Protein AF-A0A4Q2R658-F1 (afdb_monomer)

Structure (mmCIF, N/CA/C/O backbone):
data_AF-A0A4Q2R658-F1
#
_entry.id   AF-A0A4Q2R658-F1
#
loop_
_atom_site.group_PDB
_atom_site.id
_atom_site.type_symbol
_atom_site.label_atom_id
_atom_site.label_alt_id
_atom_site.label_comp_id
_atom_site.label_asym_id
_atom_site.label_entity_id
_atom_site.label_seq_id
_atom_site.pdbx_PDB_ins_code
_atom_site.Cartn_x
_atom_site.Cartn_y
_atom_site.Cartn_z
_atom_site.occupancy
_atom_site.B_iso_or_equiv
_atom_site.auth_seq_id
_atom_site.auth_comp_id
_atom_site.auth_asym_id
_atom_site.auth_atom_id
_atom_site.pdbx_PDB_model_num
ATOM 1 N N . MET A 1 1 ? 12.199 -53.103 -65.736 1.00 39.00 1 MET A N 1
ATOM 2 C CA . MET A 1 1 ? 12.398 -52.039 -64.732 1.00 39.00 1 MET A CA 1
ATOM 3 C C . MET A 1 1 ? 11.299 -51.026 -65.027 1.00 39.00 1 MET A C 1
ATOM 5 O O . MET A 1 1 ? 11.356 -50.426 -66.087 1.00 39.00 1 MET A O 1
ATOM 9 N N . ALA A 1 2 ? 10.108 -51.205 -64.440 1.00 40.19 2 ALA A N 1
ATOM 10 C CA . ALA A 1 2 ? 9.710 -50.619 -63.144 1.00 40.19 2 ALA A CA 1
ATOM 11 C C . ALA A 1 2 ? 9.782 -49.079 -63.246 1.00 40.19 2 ALA A C 1
ATOM 13 O O . ALA A 1 2 ? 10.847 -48.569 -63.565 1.00 40.19 2 ALA A O 1
ATOM 14 N N . ASP A 1 3 ? 8.717 -48.286 -63.146 1.00 34.22 3 ASP A N 1
ATOM 15 C CA . ASP A 1 3 ? 7.475 -48.382 -62.365 1.00 34.22 3 ASP A CA 1
ATOM 16 C C . ASP A 1 3 ? 6.325 -47.723 -63.153 1.00 34.22 3 ASP A C 1
ATOM 18 O O . ASP A 1 3 ? 6.551 -46.792 -63.918 1.00 34.22 3 ASP A O 1
ATOM 22 N N . GLY A 1 4 ? 5.091 -48.227 -63.153 1.00 33.59 4 GLY A N 1
ATOM 23 C CA . GLY A 1 4 ? 4.143 -48.171 -62.032 1.00 33.59 4 GLY A CA 1
ATOM 24 C C . GLY A 1 4 ? 2.982 -47.278 -62.501 1.00 33.59 4 GLY A C 1
ATOM 25 O O . GLY A 1 4 ? 3.160 -46.099 -62.753 1.00 33.59 4 GLY A O 1
ATOM 26 N N . GLY A 1 5 ? 1.811 -47.796 -62.855 1.00 33.59 5 GLY A N 1
ATOM 27 C CA . GLY A 1 5 ? 0.905 -48.451 -61.926 1.00 33.59 5 GLY A CA 1
ATOM 28 C C . GLY A 1 5 ? -0.184 -47.454 -61.523 1.00 33.59 5 GLY A C 1
ATOM 29 O O . GLY A 1 5 ? 0.041 -46.657 -60.631 1.00 33.59 5 GLY A O 1
ATOM 30 N N . ARG A 1 6 ? -1.326 -47.524 -62.229 1.00 39.38 6 ARG A N 1
ATOM 31 C CA . ARG A 1 6 ? -2.716 -47.252 -61.798 1.00 39.38 6 ARG A CA 1
ATOM 32 C C . ARG A 1 6 ? -2.933 -46.142 -60.756 1.00 39.38 6 ARG A C 1
ATOM 34 O O . ARG A 1 6 ? -2.516 -46.304 -59.624 1.00 39.38 6 ARG A O 1
ATOM 41 N N . VAL A 1 7 ? -3.773 -45.157 -61.073 1.00 42.41 7 VAL A N 1
ATOM 42 C CA . VAL A 1 7 ? -5.170 -45.050 -60.590 1.00 42.41 7 VAL A CA 1
ATOM 43 C C . VAL A 1 7 ? -5.743 -43.689 -60.989 1.00 42.41 7 VAL A C 1
ATOM 45 O O . VAL A 1 7 ? -5.100 -42.659 -60.805 1.00 42.41 7 VAL A O 1
ATOM 48 N N . GLU A 1 8 ? -6.969 -43.678 -61.515 1.00 47.56 8 GLU A N 1
ATOM 49 C CA . GLU A 1 8 ? -7.766 -42.456 -61.587 1.00 47.56 8 GLU A CA 1
ATOM 50 C C . GLU A 1 8 ? -8.000 -41.942 -60.165 1.00 47.56 8 GLU A C 1
ATOM 52 O O . GLU A 1 8 ? -8.769 -42.510 -59.389 1.00 47.56 8 GLU A O 1
ATOM 57 N N . ALA A 1 9 ? -7.290 -40.879 -59.796 1.00 35.88 9 ALA A N 1
ATOM 58 C CA . ALA A 1 9 ? -7.519 -40.196 -58.540 1.00 35.88 9 ALA A CA 1
ATOM 59 C C . ALA A 1 9 ? -8.681 -39.220 -58.734 1.00 35.88 9 ALA A C 1
ATOM 61 O O . ALA A 1 9 ? -8.498 -38.068 -59.126 1.00 35.88 9 ALA A O 1
ATOM 62 N N . PHE A 1 10 ? -9.882 -39.733 -58.462 1.00 30.02 10 PHE A N 1
ATOM 63 C CA . PHE A 1 10 ? -11.046 -38.995 -57.983 1.00 30.02 10 PHE A CA 1
ATOM 64 C C . PHE A 1 10 ? -10.571 -37.772 -57.187 1.00 30.02 10 PHE A C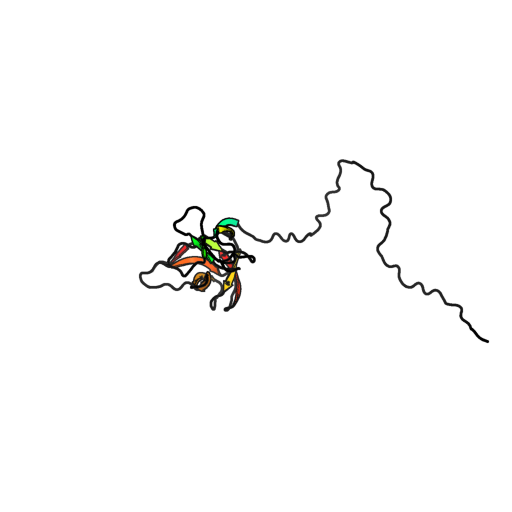 1
ATOM 66 O O . PHE A 1 10 ? -10.079 -37.904 -56.061 1.00 30.02 10 PHE A O 1
ATOM 73 N N . ARG A 1 11 ? -10.633 -36.578 -57.791 1.00 40.44 11 ARG A N 1
ATOM 74 C CA . ARG A 1 11 ? -10.299 -35.342 -57.085 1.00 40.44 11 ARG A CA 1
ATOM 75 C C . ARG A 1 11 ? -11.452 -35.079 -56.129 1.00 40.44 11 ARG A C 1
ATOM 77 O O . ARG A 1 11 ? -12.414 -34.408 -56.476 1.00 40.44 11 ARG A O 1
ATOM 84 N N . VAL A 1 12 ? -11.358 -35.687 -54.948 1.00 38.78 12 VAL A N 1
ATOM 85 C CA . VAL A 1 12 ? -12.174 -35.364 -53.783 1.00 38.78 12 VAL A CA 1
ATOM 86 C C . VAL A 1 12 ? -12.121 -33.846 -53.637 1.00 38.78 12 VAL A C 1
ATOM 88 O O . VAL A 1 12 ? -11.049 -33.288 -53.388 1.00 38.78 12 VAL A O 1
ATOM 91 N N . GLU A 1 13 ? -13.260 -33.180 -53.818 1.00 45.94 13 GLU A N 1
ATOM 92 C CA . GLU A 1 13 ? -13.482 -31.829 -53.317 1.00 45.94 13 GLU A CA 1
ATOM 93 C C . GLU A 1 13 ? -13.265 -31.868 -51.803 1.00 45.94 13 GLU A C 1
ATOM 95 O O . GLU A 1 13 ? -14.165 -32.167 -51.021 1.00 45.94 13 GLU A O 1
ATOM 100 N N . LYS A 1 14 ? -12.024 -31.637 -51.375 1.00 37.94 14 LYS A N 1
ATOM 101 C CA . LYS A 1 14 ? -11.694 -31.469 -49.969 1.00 37.94 14 LYS A CA 1
ATOM 102 C C . LYS A 1 14 ? -11.311 -30.018 -49.741 1.00 37.94 14 LYS A C 1
ATOM 104 O O . LYS A 1 14 ? -10.187 -29.605 -50.000 1.00 37.94 14 LYS A O 1
ATOM 109 N N . SER A 1 15 ? -12.309 -29.302 -49.231 1.00 37.50 15 SER A N 1
ATOM 110 C CA . SER A 1 15 ? -12.209 -28.138 -48.352 1.00 37.50 15 SER A CA 1
ATOM 111 C C . SER A 1 15 ? -11.412 -26.944 -48.877 1.00 37.50 15 SER A C 1
ATOM 113 O O . SER A 1 15 ? -10.189 -26.892 -48.781 1.00 37.50 15 SER A O 1
ATOM 115 N N . MET A 1 16 ? -12.151 -25.926 -49.313 1.00 35.44 16 MET A N 1
ATOM 116 C CA . MET A 1 16 ? -11.678 -24.546 -49.384 1.00 35.44 16 MET A CA 1
ATOM 117 C C . MET A 1 16 ? -11.138 -24.108 -48.007 1.00 35.44 16 MET A C 1
ATOM 119 O O . MET A 1 16 ? -11.896 -24.157 -47.035 1.00 35.44 16 MET A O 1
ATOM 123 N N . PRO A 1 17 ? -9.886 -23.637 -47.881 1.00 41.97 17 PRO A N 1
ATOM 124 C CA . PRO A 1 17 ? -9.500 -22.824 -46.741 1.00 41.97 17 PRO A CA 1
ATOM 125 C C . PRO A 1 17 ? -9.965 -21.384 -46.990 1.00 41.97 17 PRO A C 1
ATOM 127 O O . PRO A 1 17 ? -9.508 -20.704 -47.909 1.00 41.97 17 PRO A O 1
ATOM 130 N N . ALA A 1 18 ? -10.917 -20.929 -46.178 1.00 47.91 18 ALA A N 1
ATOM 131 C CA . ALA A 1 18 ? -11.334 -19.537 -46.144 1.00 47.91 18 ALA A CA 1
ATOM 132 C C . ALA A 1 18 ? -10.158 -18.657 -45.697 1.00 47.91 18 ALA A C 1
ATOM 134 O O . ALA A 1 18 ? -9.640 -18.825 -44.596 1.00 47.91 18 ALA A O 1
ATOM 135 N N . GLY A 1 19 ? -9.775 -17.700 -46.542 1.00 40.16 19 GLY A N 1
ATOM 136 C CA . GLY A 1 19 ? -8.890 -16.609 -46.142 1.00 40.16 19 GLY A CA 1
ATOM 137 C C . GLY A 1 19 ? -7.717 -16.362 -47.076 1.00 40.16 19 GLY A C 1
ATOM 138 O O . GLY A 1 19 ? -6.581 -16.482 -46.647 1.00 40.16 19 GLY A O 1
ATOM 139 N N . LEU A 1 20 ? -7.981 -15.967 -48.326 1.00 37.50 20 LEU A N 1
ATOM 140 C CA . LEU A 1 20 ? -7.083 -15.061 -49.054 1.00 37.50 20 LEU A CA 1
ATOM 141 C C . LEU A 1 20 ? -7.795 -14.441 -50.271 1.00 37.50 20 LEU A C 1
ATOM 143 O O . LEU A 1 20 ? -7.403 -14.630 -51.420 1.00 37.50 20 LEU A O 1
ATOM 147 N N . ALA A 1 21 ? -8.879 -13.698 -50.034 1.00 39.47 21 ALA A N 1
ATOM 148 C CA . ALA A 1 21 ? -9.385 -12.795 -51.063 1.00 39.47 21 ALA A CA 1
ATOM 149 C C . ALA A 1 21 ? -8.444 -11.582 -51.130 1.00 39.47 21 ALA A C 1
ATOM 151 O O . ALA A 1 21 ? -8.429 -10.734 -50.240 1.00 39.47 21 ALA A O 1
ATOM 152 N N . SER A 1 22 ? -7.612 -11.580 -52.170 1.00 40.38 22 SER A N 1
ATOM 153 C CA . SER A 1 22 ? -6.703 -10.511 -52.576 1.00 40.38 22 SER A CA 1
ATOM 154 C C . SER A 1 22 ? -7.360 -9.131 -52.465 1.00 40.38 22 SER A C 1
ATOM 156 O O . SER A 1 22 ? -8.390 -8.868 -53.088 1.00 40.38 22 SER A O 1
ATOM 158 N N . ALA A 1 23 ? -6.748 -8.248 -51.675 1.00 40.44 23 ALA A N 1
ATOM 159 C CA . ALA A 1 23 ? -7.120 -6.845 -51.548 1.00 40.44 23 ALA A CA 1
ATOM 160 C C . ALA A 1 23 ? -6.727 -6.069 -52.819 1.00 40.44 23 ALA A C 1
ATOM 162 O O . ALA A 1 23 ? -5.801 -5.260 -52.822 1.00 40.44 23 ALA A O 1
ATOM 163 N N . ALA A 1 24 ? -7.432 -6.326 -53.918 1.00 40.41 24 ALA A N 1
ATOM 164 C CA . ALA A 1 24 ? -7.399 -5.481 -55.098 1.00 40.41 24 ALA A CA 1
ATOM 165 C C . ALA A 1 24 ? -8.314 -4.268 -54.865 1.00 40.41 24 ALA A C 1
ATOM 167 O O . ALA A 1 24 ? -9.533 -4.399 -54.802 1.00 40.41 24 ALA A O 1
ATOM 168 N N . GLY A 1 25 ? -7.711 -3.083 -54.747 1.00 45.12 25 GLY A N 1
ATOM 169 C CA . GLY A 1 25 ? -8.405 -1.803 -54.888 1.00 45.12 25 GLY A CA 1
ATOM 170 C C . GLY A 1 25 ? -8.985 -1.222 -53.600 1.00 45.12 25 GLY A C 1
ATOM 171 O O . GLY A 1 25 ? -10.173 -1.350 -53.320 1.00 45.12 25 GLY A O 1
ATOM 172 N N . ARG A 1 26 ? -8.179 -0.458 -52.857 1.00 41.41 26 ARG A N 1
ATOM 173 C CA . ARG A 1 26 ? -8.719 0.612 -52.004 1.00 41.41 26 ARG A CA 1
ATOM 174 C C . ARG A 1 26 ? -8.044 1.922 -52.421 1.00 41.41 26 ARG A C 1
ATOM 176 O O . ARG A 1 26 ? -6.833 2.036 -52.238 1.00 41.41 26 ARG A O 1
ATOM 183 N N . PRO A 1 27 ? -8.771 2.856 -53.062 1.00 39.06 27 PRO A N 1
ATOM 184 C CA . PRO A 1 27 ? -8.186 4.086 -53.574 1.00 39.06 27 PRO A CA 1
ATOM 185 C C . PRO A 1 27 ? -7.667 4.976 -52.443 1.00 39.06 27 PRO A C 1
ATOM 187 O O . PRO A 1 27 ? -8.246 5.066 -51.359 1.00 39.06 27 PRO A O 1
ATOM 190 N N . SER A 1 28 ? -6.540 5.616 -52.735 1.00 55.44 28 SER A N 1
ATOM 191 C CA . SER A 1 28 ? -5.846 6.585 -51.900 1.00 55.44 28 SER A CA 1
ATOM 192 C C . SER A 1 28 ? -6.692 7.843 -51.694 1.00 55.44 28 SER A C 1
ATOM 194 O O . SER A 1 28 ? -7.133 8.446 -52.668 1.00 55.44 28 SER A O 1
ATOM 196 N N . TRP A 1 29 ? -6.827 8.256 -50.432 1.00 42.78 29 TRP A N 1
ATOM 197 C CA . TRP A 1 29 ? -7.416 9.521 -49.975 1.00 42.78 29 TRP A CA 1
ATOM 198 C C . TRP A 1 29 ? -8.919 9.717 -50.247 1.00 42.78 29 TRP A C 1
ATOM 200 O O . TRP A 1 29 ? -9.345 10.291 -51.243 1.00 42.78 29 TRP A O 1
ATOM 210 N N . GLY A 1 30 ? -9.725 9.314 -49.261 1.00 41.75 30 GLY A N 1
ATOM 211 C CA . GLY A 1 30 ? -11.133 9.675 -49.117 1.00 41.75 30 GLY A CA 1
ATOM 212 C C . GLY A 1 30 ? -11.474 9.805 -47.633 1.00 41.75 30 GLY A C 1
ATOM 213 O O . GLY A 1 30 ? -11.290 8.868 -46.862 1.00 41.75 30 GLY A O 1
ATOM 214 N N . TRP A 1 31 ? -11.949 10.983 -47.244 1.00 47.38 31 TRP A N 1
ATOM 215 C CA . TRP A 1 31 ? -12.335 11.479 -45.914 1.00 47.38 31 TRP A CA 1
ATOM 216 C C . TRP A 1 31 ? -13.563 10.778 -45.293 1.00 47.38 31 TRP A C 1
ATOM 218 O O . TRP A 1 31 ? -14.280 11.351 -44.481 1.00 47.38 31 TRP A O 1
ATOM 228 N N . ALA A 1 32 ? -13.787 9.512 -45.623 1.00 51.84 32 ALA A N 1
ATOM 229 C CA . ALA A 1 32 ? -14.766 8.658 -44.973 1.00 51.84 32 ALA A CA 1
ATOM 230 C C . ALA A 1 32 ? -14.063 7.360 -44.580 1.00 51.84 32 ALA A C 1
ATOM 232 O O . ALA A 1 32 ? -14.142 6.343 -45.270 1.00 51.84 32 ALA A O 1
ATOM 233 N N . ALA A 1 33 ? -13.344 7.402 -43.456 1.00 45.69 33 ALA A N 1
ATOM 234 C CA . ALA A 1 33 ? -13.081 6.169 -42.740 1.00 45.69 33 ALA A CA 1
ATOM 235 C C . ALA A 1 33 ? -14.457 5.606 -42.338 1.00 45.69 33 ALA A C 1
ATOM 237 O O . ALA A 1 33 ? -15.221 6.328 -41.689 1.00 45.69 33 ALA A O 1
ATOM 238 N N . PRO A 1 34 ? -14.819 4.368 -42.730 1.00 41.50 34 PRO A N 1
ATOM 239 C CA . PRO A 1 34 ? -15.967 3.721 -42.117 1.00 41.50 34 PRO A CA 1
ATOM 240 C C . PRO A 1 34 ? -15.701 3.746 -40.617 1.00 41.50 34 PRO A C 1
ATOM 242 O O . PRO A 1 34 ? -14.569 3.452 -40.219 1.00 41.50 34 PRO A O 1
ATOM 245 N N . LEU A 1 35 ? -16.703 4.146 -39.821 1.00 45.88 35 LEU A N 1
ATOM 246 C CA . LEU A 1 35 ? -16.710 3.929 -38.376 1.00 45.88 35 LEU A CA 1
ATOM 247 C C . LEU A 1 35 ? -16.157 2.530 -38.183 1.00 45.88 35 LEU A C 1
ATOM 249 O O . LEU A 1 35 ? -16.797 1.563 -38.604 1.00 45.88 35 LEU A O 1
ATOM 253 N N . GLN A 1 36 ? -14.910 2.443 -37.716 1.00 57.78 36 GLN A N 1
ATOM 254 C CA . GLN A 1 36 ? -14.288 1.149 -37.537 1.00 57.78 36 GLN A CA 1
ATOM 255 C C . GLN A 1 36 ? -15.274 0.413 -36.638 1.00 57.78 36 GLN A C 1
ATOM 257 O O . GLN A 1 36 ? -15.633 0.979 -35.600 1.00 57.78 36 GLN A O 1
ATOM 262 N N . PRO A 1 37 ? -15.808 -0.755 -37.051 1.00 51.84 37 PRO A N 1
ATOM 263 C CA . PRO A 1 37 ? -16.563 -1.578 -36.132 1.00 51.84 37 PRO A CA 1
ATOM 264 C C . PRO A 1 37 ? -15.571 -1.815 -35.018 1.00 51.84 37 PRO A C 1
ATOM 266 O O . PRO A 1 37 ? -14.564 -2.468 -35.267 1.00 51.84 37 PRO A O 1
ATOM 269 N N . GLN A 1 38 ? -15.782 -1.113 -33.904 1.00 53.94 38 GLN A N 1
ATOM 270 C CA . GLN A 1 38 ? -14.892 -1.009 -32.765 1.00 53.94 38 GLN A CA 1
ATOM 271 C C . GLN A 1 38 ? -14.329 -2.387 -32.503 1.00 53.94 38 GLN A C 1
ATOM 273 O O . GLN A 1 38 ? -14.998 -3.246 -31.930 1.00 53.94 38 GLN A O 1
ATOM 278 N N . SER A 1 39 ? -13.139 -2.631 -33.057 1.00 47.41 39 SER A N 1
ATOM 279 C CA . SER A 1 39 ? -12.477 -3.901 -32.887 1.00 47.41 39 SER A CA 1
ATOM 280 C C . SER A 1 39 ? -12.399 -4.018 -31.383 1.00 47.41 39 SER A C 1
ATOM 282 O O . SER A 1 39 ? -11.913 -3.065 -30.766 1.00 47.41 39 SER A O 1
ATOM 284 N N . PRO A 1 40 ? -12.860 -5.098 -30.750 1.00 51.28 40 PRO A N 1
ATOM 285 C CA . PRO A 1 40 ? -12.486 -5.343 -29.377 1.00 51.28 40 PRO A CA 1
ATOM 286 C C . PRO A 1 40 ? -10.999 -5.737 -29.395 1.00 51.28 40 PRO A C 1
ATOM 288 O O . PRO A 1 40 ? -10.616 -6.860 -29.091 1.00 51.28 40 PRO A O 1
ATOM 291 N N . HIS A 1 41 ? -10.128 -4.798 -29.794 1.00 47.56 41 HIS A N 1
ATOM 292 C CA . HIS A 1 41 ? -8.831 -4.638 -29.175 1.00 47.56 41 HIS A CA 1
ATOM 293 C C . HIS A 1 41 ? -9.125 -4.607 -27.685 1.00 47.56 41 HIS A C 1
ATOM 295 O O . HIS A 1 41 ? -10.117 -4.010 -27.281 1.00 47.56 41 HIS A O 1
ATOM 301 N N . ARG A 1 42 ? -8.350 -5.356 -26.912 1.00 45.94 42 ARG A N 1
ATOM 302 C CA . ARG A 1 42 ? -8.498 -5.591 -25.477 1.00 45.94 42 ARG A CA 1
ATOM 303 C C . ARG A 1 42 ? -8.556 -4.280 -24.678 1.00 45.94 42 ARG A C 1
ATOM 305 O O . ARG A 1 42 ? -7.614 -3.911 -23.999 1.00 45.94 42 ARG A O 1
ATOM 312 N N . THR A 1 43 ? -9.695 -3.625 -24.766 1.00 48.38 43 THR A N 1
ATOM 313 C CA . THR A 1 43 ? -10.136 -2.431 -24.061 1.00 48.38 43 THR A CA 1
ATOM 314 C C . THR A 1 43 ? -11.485 -2.817 -23.472 1.00 48.38 43 THR A C 1
ATOM 316 O O . THR A 1 43 ? -12.487 -2.122 -23.588 1.00 48.38 43 THR A O 1
ATOM 319 N N . SER A 1 44 ? -11.511 -3.985 -22.819 1.00 44.69 44 SER A N 1
ATOM 320 C CA . SER A 1 44 ? -12.116 -3.979 -21.498 1.00 44.69 44 SER A CA 1
ATOM 321 C C . SER A 1 44 ? -11.339 -2.908 -20.764 1.00 44.69 44 SER A C 1
ATOM 323 O O . SER A 1 44 ? -10.145 -3.078 -20.531 1.00 44.69 44 SER A O 1
ATOM 325 N N . ILE A 1 45 ? -11.985 -1.765 -20.583 1.00 49.84 45 ILE A N 1
ATOM 326 C CA . ILE A 1 45 ? -11.518 -0.645 -19.790 1.00 49.84 45 ILE A CA 1
ATOM 327 C C . ILE A 1 45 ? -11.056 -1.231 -18.455 1.00 49.84 45 ILE A C 1
ATOM 329 O O . ILE A 1 45 ? -11.848 -1.665 -17.626 1.00 49.84 45 ILE A O 1
ATOM 333 N N . MET A 1 46 ? -9.747 -1.443 -18.351 1.00 47.59 46 MET A N 1
ATOM 334 C CA . MET A 1 46 ? -9.093 -1.884 -17.132 1.00 47.59 46 MET A CA 1
ATOM 335 C C . MET A 1 46 ? -9.499 -0.808 -16.133 1.00 47.59 46 MET A C 1
ATOM 337 O O . MET A 1 46 ? -9.255 0.367 -16.408 1.00 47.59 46 MET A O 1
ATOM 341 N N . GLN A 1 47 ? -10.242 -1.175 -15.090 1.00 54.62 47 GLN A N 1
ATOM 342 C CA . GLN A 1 47 ? -10.793 -0.258 -14.089 1.00 54.62 47 GLN A CA 1
ATOM 343 C C . GLN A 1 47 ? -9.632 0.290 -13.244 1.00 54.62 47 GLN A C 1
ATOM 345 O O . GLN A 1 47 ? -9.495 -0.008 -12.065 1.00 54.62 47 GLN A O 1
ATOM 350 N N . SER A 1 48 ? -8.710 1.009 -13.879 1.00 58.69 48 SER A N 1
ATOM 351 C CA . SER A 1 48 ? -7.619 1.682 -13.214 1.00 58.69 48 SER A CA 1
ATOM 352 C C . SER A 1 48 ? -8.131 3.063 -12.847 1.00 58.69 48 SER A C 1
ATOM 354 O O . SER A 1 48 ? -8.324 3.908 -13.727 1.00 58.69 48 SER A O 1
ATOM 356 N N . GLY A 1 49 ? -8.371 3.279 -11.557 1.00 71.25 49 GLY A N 1
ATOM 357 C CA . GLY A 1 49 ? -8.673 4.604 -11.033 1.00 71.25 49 GLY A CA 1
ATOM 358 C C . GLY A 1 49 ? -7.548 5.614 -11.295 1.00 71.25 49 GLY A C 1
ATOM 359 O O . GLY A 1 49 ? -6.575 5.362 -12.000 1.00 71.25 49 GLY A O 1
ATOM 360 N N . PHE A 1 50 ? -7.658 6.800 -10.707 1.00 87.56 50 PHE A N 1
ATOM 361 C CA . PHE A 1 50 ? -6.643 7.850 -10.786 1.00 87.56 50 PHE A CA 1
ATOM 362 C C . PHE A 1 50 ? -5.251 7.344 -10.378 1.00 87.56 50 PHE A C 1
ATOM 364 O O . PHE A 1 50 ? -5.031 6.984 -9.218 1.00 87.56 50 PHE A O 1
ATOM 371 N N . ILE A 1 51 ? -4.318 7.369 -11.334 1.00 90.12 51 ILE A N 1
ATOM 372 C CA . ILE A 1 51 ? -2.909 7.016 -11.151 1.00 90.12 51 ILE A CA 1
ATOM 373 C C . ILE A 1 51 ? -2.057 8.285 -11.172 1.00 90.12 51 ILE A C 1
ATOM 375 O O . ILE A 1 51 ? -2.256 9.176 -12.003 1.00 90.12 51 ILE A O 1
ATOM 379 N N . LYS A 1 52 ? -1.080 8.372 -10.266 1.00 89.44 52 LYS A N 1
ATOM 380 C CA . LYS A 1 52 ? -0.107 9.466 -10.235 1.00 89.44 52 LYS A CA 1
ATOM 381 C C . LYS A 1 52 ? 1.301 8.948 -9.990 1.00 89.44 52 LYS A C 1
ATOM 383 O O . LYS A 1 52 ? 1.565 8.331 -8.961 1.00 89.44 52 LYS A O 1
ATOM 388 N N . SER A 1 53 ? 2.210 9.317 -10.884 1.00 90.56 53 SER A N 1
ATOM 389 C CA . SER A 1 53 ? 3.628 8.999 -10.754 1.00 90.56 53 SER A CA 1
ATOM 390 C C . SER A 1 53 ? 4.299 9.825 -9.648 1.00 90.56 53 SER A C 1
ATOM 392 O O . SER A 1 53 ? 4.037 11.029 -9.501 1.00 90.56 53 SER A O 1
ATOM 394 N N . ARG A 1 54 ? 5.174 9.190 -8.866 1.00 90.69 54 ARG A N 1
ATOM 395 C CA . ARG A 1 54 ? 5.972 9.783 -7.776 1.00 90.69 54 ARG A CA 1
ATOM 396 C C . ARG A 1 54 ? 7.398 9.236 -7.810 1.00 90.69 54 ARG A C 1
ATOM 398 O O . ARG A 1 54 ? 7.631 8.182 -8.384 1.00 90.69 54 ARG A O 1
ATOM 405 N N . VAL A 1 55 ? 8.346 9.937 -7.195 1.00 92.31 55 VAL A N 1
ATOM 406 C CA . VAL A 1 55 ? 9.730 9.455 -7.061 1.00 92.31 55 VAL A CA 1
ATOM 407 C C . VAL A 1 55 ? 9.781 8.385 -5.973 1.00 92.31 55 VAL A C 1
ATOM 409 O O . VAL A 1 55 ? 9.247 8.605 -4.887 1.00 92.31 55 VAL A O 1
ATOM 412 N N . ALA A 1 56 ? 10.408 7.244 -6.240 1.00 89.94 56 ALA A N 1
ATOM 413 C CA . ALA A 1 56 ? 10.633 6.225 -5.221 1.00 89.94 56 ALA A CA 1
ATOM 414 C C . ALA A 1 56 ? 11.925 6.494 -4.438 1.00 89.94 56 ALA A C 1
ATOM 416 O O . ALA A 1 56 ? 13.003 6.581 -5.025 1.00 89.94 56 ALA A O 1
ATOM 417 N N . ALA A 1 57 ? 11.811 6.549 -3.111 1.00 88.62 57 ALA A N 1
ATOM 418 C CA . ALA A 1 57 ? 12.926 6.701 -2.171 1.00 88.62 57 ALA A CA 1
ATOM 419 C C . ALA A 1 57 ? 13.880 5.489 -2.147 1.00 88.62 57 ALA A C 1
ATOM 421 O O . ALA A 1 57 ? 14.988 5.552 -1.621 1.00 88.62 57 ALA A O 1
ATOM 422 N N . GLY A 1 58 ? 13.417 4.346 -2.653 1.00 87.69 58 GLY A N 1
ATOM 423 C CA . GLY A 1 58 ? 14.122 3.073 -2.615 1.00 87.69 58 GLY A CA 1
ATOM 424 C C . GLY A 1 58 ? 13.331 1.987 -3.333 1.00 87.69 58 GLY A C 1
ATOM 425 O O . GLY A 1 58 ? 12.439 2.284 -4.128 1.00 87.69 58 GLY A O 1
ATOM 426 N N . ALA A 1 59 ? 13.650 0.727 -3.043 1.00 87.81 59 ALA A N 1
ATOM 427 C CA . ALA A 1 59 ? 12.917 -0.405 -3.596 1.00 87.81 59 ALA A CA 1
ATOM 428 C C . ALA A 1 59 ? 11.456 -0.396 -3.128 1.00 87.81 59 ALA A C 1
ATOM 430 O O . ALA A 1 59 ? 11.176 -0.163 -1.952 1.00 87.81 59 ALA A O 1
ATOM 431 N N . ILE A 1 60 ? 10.537 -0.680 -4.047 1.00 89.69 60 ILE A N 1
ATOM 432 C CA . ILE A 1 60 ? 9.118 -0.873 -3.759 1.00 89.69 60 ILE A CA 1
ATOM 433 C C . ILE A 1 60 ? 8.675 -2.137 -4.485 1.00 89.69 60 ILE A C 1
ATOM 435 O O . ILE A 1 60 ? 8.743 -2.222 -5.711 1.00 89.69 60 ILE A O 1
ATOM 439 N N . ALA A 1 61 ? 8.220 -3.131 -3.726 1.00 89.75 61 ALA A N 1
ATOM 440 C CA . ALA A 1 61 ? 7.766 -4.391 -4.296 1.00 89.75 61 ALA A CA 1
ATOM 441 C C . ALA A 1 61 ? 6.555 -4.189 -5.239 1.00 89.75 61 ALA A C 1
ATOM 443 O O . ALA A 1 61 ? 5.762 -3.256 -5.051 1.00 89.75 61 ALA A O 1
ATOM 444 N N . PRO A 1 62 ? 6.375 -5.058 -6.245 1.00 88.88 62 PRO A N 1
ATOM 445 C CA . PRO A 1 62 ? 5.158 -5.053 -7.051 1.00 88.88 62 PRO A CA 1
ATOM 446 C C . PRO A 1 62 ? 3.942 -5.396 -6.180 1.00 88.88 62 PRO A C 1
ATOM 448 O O . PRO A 1 62 ? 4.063 -6.190 -5.239 1.00 88.88 62 PRO A O 1
ATOM 451 N N . TRP A 1 63 ? 2.782 -4.816 -6.501 1.00 90.19 63 TRP A N 1
ATOM 452 C CA . TRP A 1 63 ? 1.528 -5.009 -5.755 1.00 90.19 63 TRP A CA 1
ATOM 453 C C . TRP A 1 63 ? 1.637 -4.692 -4.259 1.00 90.19 63 TRP A C 1
ATOM 455 O O . TRP A 1 63 ? 1.089 -5.413 -3.420 1.00 90.19 63 TRP A O 1
ATOM 465 N N . SER A 1 64 ? 2.384 -3.647 -3.905 1.00 92.31 64 SER A N 1
ATOM 466 C CA . SER A 1 64 ? 2.594 -3.247 -2.516 1.00 92.31 64 SER A CA 1
ATOM 467 C C . SER A 1 64 ? 2.047 -1.853 -2.239 1.00 92.31 64 SER A C 1
ATOM 469 O O . SER A 1 64 ? 1.812 -1.038 -3.131 1.00 92.31 64 SER A O 1
ATOM 471 N N . ILE A 1 65 ? 1.799 -1.589 -0.964 1.00 93.94 65 ILE A N 1
ATOM 472 C CA . ILE A 1 65 ? 1.326 -0.305 -0.478 1.00 93.94 65 ILE A CA 1
ATOM 473 C C . ILE A 1 65 ? 2.540 0.607 -0.292 1.00 93.94 65 ILE A C 1
ATOM 475 O O . ILE A 1 65 ? 3.518 0.247 0.369 1.00 93.94 65 ILE A O 1
ATOM 479 N N . ALA A 1 66 ? 2.458 1.812 -0.846 1.00 92.81 66 ALA A N 1
ATOM 480 C CA . ALA A 1 66 ? 3.441 2.866 -0.649 1.00 92.81 66 ALA A CA 1
ATOM 481 C C . ALA A 1 66 ? 2.950 3.882 0.392 1.00 92.81 66 ALA A C 1
ATOM 483 O O . ALA A 1 66 ? 1.755 4.169 0.494 1.00 92.81 66 ALA A O 1
ATOM 484 N N . ALA A 1 67 ? 3.881 4.465 1.141 1.00 93.12 67 ALA A N 1
ATOM 485 C CA . ALA A 1 67 ? 3.643 5.534 2.102 1.00 93.12 67 ALA A CA 1
ATOM 486 C C . ALA A 1 67 ? 4.308 6.838 1.649 1.00 93.12 67 ALA A C 1
ATOM 488 O O . ALA A 1 67 ? 5.312 6.839 0.928 1.00 93.12 67 ALA A O 1
ATOM 489 N N . PHE A 1 68 ? 3.745 7.964 2.087 1.00 91.00 68 PHE A N 1
ATOM 490 C CA . PHE A 1 68 ? 4.382 9.261 1.885 1.00 91.00 68 PHE A CA 1
ATOM 491 C C . PHE A 1 68 ? 5.654 9.368 2.726 1.00 91.00 68 PHE A C 1
ATOM 493 O O . PHE A 1 68 ? 5.677 8.968 3.891 1.00 91.00 68 PHE A O 1
ATOM 500 N N . THR A 1 69 ? 6.700 9.951 2.144 1.00 89.81 69 THR A N 1
ATOM 501 C CA . THR A 1 69 ? 7.888 10.367 2.896 1.00 89.81 69 THR A CA 1
ATOM 502 C C . THR A 1 69 ? 7.758 11.834 3.325 1.00 89.81 69 THR A C 1
ATOM 504 O O . THR A 1 69 ? 6.789 12.518 2.992 1.00 89.81 69 THR A O 1
ATOM 507 N N . GLY A 1 70 ? 8.738 12.344 4.078 1.00 86.94 70 GLY A N 1
ATOM 508 C CA . GLY A 1 70 ? 8.809 13.770 4.431 1.00 86.94 70 GLY A CA 1
ATOM 509 C C . GLY A 1 70 ? 9.211 14.690 3.269 1.00 86.94 70 GLY A C 1
ATOM 510 O O . GLY A 1 70 ? 9.174 15.911 3.414 1.00 86.94 70 GLY A O 1
ATOM 511 N N . ASN A 1 71 ? 9.594 14.121 2.122 1.00 88.31 71 ASN A N 1
ATOM 512 C CA . ASN A 1 71 ? 10.103 14.854 0.971 1.00 88.31 71 ASN A CA 1
ATOM 513 C C . ASN A 1 71 ? 9.006 15.139 -0.063 1.00 88.31 71 ASN A C 1
ATOM 515 O O . ASN A 1 71 ? 7.944 14.515 -0.119 1.00 88.31 71 ASN A O 1
ATOM 519 N N . ARG A 1 72 ? 9.259 16.118 -0.936 1.00 85.38 72 ARG A N 1
ATOM 520 C CA . ARG A 1 72 ? 8.289 16.528 -1.953 1.00 85.38 72 ARG A CA 1
ATOM 521 C C . ARG A 1 72 ? 8.234 15.519 -3.099 1.00 85.38 72 ARG A C 1
ATOM 523 O O . ARG A 1 72 ? 9.221 15.322 -3.793 1.00 85.38 72 ARG A O 1
ATOM 530 N N . ASN A 1 73 ? 7.025 15.038 -3.396 1.00 86.31 73 ASN A N 1
ATOM 531 C CA . ASN A 1 73 ? 6.739 14.113 -4.503 1.00 86.31 73 ASN A CA 1
ATOM 532 C C . ASN A 1 73 ? 7.461 12.763 -4.404 1.00 86.31 73 ASN A C 1
ATOM 534 O O . ASN A 1 73 ? 7.643 12.110 -5.430 1.00 86.31 73 ASN A O 1
ATOM 538 N N . GLU A 1 74 ? 7.813 12.346 -3.195 1.00 90.62 74 GLU A N 1
ATOM 539 C CA . GLU A 1 74 ? 8.543 11.113 -2.946 1.00 90.62 74 GLU A CA 1
ATOM 540 C C . GLU A 1 74 ? 7.700 10.139 -2.115 1.00 90.62 74 GLU A C 1
ATOM 542 O O . GLU A 1 74 ? 6.893 10.541 -1.270 1.00 90.62 74 GLU A O 1
ATOM 547 N N . VAL A 1 75 ? 7.858 8.853 -2.409 1.00 92.06 75 VAL A N 1
ATOM 548 C CA . VAL A 1 75 ? 7.154 7.745 -1.767 1.00 92.06 75 VAL A CA 1
ATOM 549 C C . VAL A 1 75 ? 8.134 6.620 -1.461 1.00 92.06 75 VAL A C 1
ATOM 551 O O . VAL A 1 75 ? 9.101 6.402 -2.189 1.00 92.06 75 VAL A O 1
ATOM 554 N N . ALA A 1 76 ? 7.879 5.904 -0.376 1.00 92.38 76 ALA A N 1
ATOM 555 C CA . ALA A 1 76 ? 8.637 4.726 0.020 1.00 92.38 76 ALA A CA 1
ATOM 556 C C . ALA A 1 76 ? 7.681 3.551 0.219 1.00 92.38 76 ALA A C 1
ATOM 558 O O . ALA A 1 76 ? 6.473 3.743 0.372 1.00 92.38 76 ALA A O 1
ATOM 559 N N . GLN A 1 77 ? 8.212 2.333 0.239 1.00 92.38 77 GLN A N 1
ATOM 560 C CA . GLN A 1 77 ? 7.428 1.167 0.628 1.00 92.38 77 GLN A CA 1
ATOM 561 C C . GLN A 1 77 ? 6.892 1.360 2.052 1.00 92.38 77 GLN A C 1
ATOM 563 O O . GLN A 1 77 ? 7.627 1.786 2.947 1.00 92.38 77 GLN A O 1
ATOM 568 N N . ALA A 1 78 ? 5.601 1.094 2.252 1.00 91.75 78 ALA A N 1
ATOM 569 C CA . ALA A 1 78 ? 4.993 1.228 3.564 1.00 91.75 78 ALA A CA 1
ATOM 570 C C . ALA A 1 78 ? 5.510 0.126 4.504 1.00 91.75 78 ALA A C 1
ATOM 572 O O . ALA A 1 78 ? 5.662 -1.028 4.105 1.00 91.75 78 ALA A O 1
ATOM 573 N N . THR A 1 79 ? 5.806 0.502 5.746 1.00 90.38 79 THR A N 1
ATOM 574 C CA . THR A 1 79 ? 6.377 -0.377 6.778 1.00 90.38 79 THR A CA 1
ATOM 575 C C . THR A 1 79 ? 5.488 -0.390 8.019 1.00 90.38 79 THR A C 1
ATOM 577 O O . THR A 1 79 ? 5.930 -0.140 9.141 1.00 90.38 79 THR A O 1
ATOM 580 N N . GLY A 1 80 ? 4.196 -0.648 7.818 1.00 86.44 80 GLY A N 1
ATOM 581 C CA . GLY A 1 80 ? 3.200 -0.700 8.884 1.00 86.44 80 GLY A CA 1
ATOM 582 C C . GLY A 1 80 ? 2.099 0.352 8.758 1.00 86.44 80 GLY A C 1
ATOM 583 O O . GLY A 1 80 ? 1.835 0.912 7.694 1.00 86.44 80 GLY A O 1
ATOM 584 N N . SER A 1 81 ? 1.431 0.610 9.879 1.00 83.31 81 SER A N 1
ATOM 585 C CA . SER A 1 81 ? 0.188 1.385 9.928 1.00 83.31 81 SER A CA 1
ATOM 586 C C . SER A 1 81 ? 0.311 2.752 10.605 1.00 83.31 81 SER A C 1
ATOM 588 O O . SER A 1 81 ? -0.710 3.350 10.940 1.00 83.31 81 SER A O 1
ATOM 590 N N . THR A 1 82 ? 1.532 3.219 10.880 1.00 84.12 82 THR A N 1
ATOM 591 C CA . THR A 1 82 ? 1.803 4.452 11.646 1.00 84.12 82 THR A CA 1
ATOM 592 C C . THR A 1 82 ? 1.981 5.692 10.772 1.00 84.12 82 THR A C 1
ATOM 594 O O . THR A 1 82 ? 1.966 6.807 11.289 1.00 84.12 82 THR A O 1
ATOM 597 N N . THR A 1 83 ? 2.154 5.522 9.461 1.00 83.81 83 THR A N 1
ATOM 598 C CA . THR A 1 83 ? 2.387 6.609 8.504 1.00 83.81 83 THR A CA 1
ATOM 599 C C . THR A 1 83 ? 1.234 6.737 7.512 1.00 83.81 83 THR A C 1
ATOM 601 O O . THR A 1 83 ? 0.496 5.787 7.248 1.00 83.81 83 THR A O 1
ATOM 604 N N . GLY A 1 84 ? 1.075 7.935 6.943 1.00 84.44 84 GLY A N 1
ATOM 605 C CA . GLY A 1 84 ? 0.080 8.184 5.905 1.00 84.44 84 GLY A CA 1
ATOM 606 C C . GLY A 1 84 ? 0.377 7.378 4.639 1.00 84.44 84 GLY A C 1
ATOM 607 O O . GLY A 1 84 ? 1.405 7.583 3.987 1.00 84.44 84 GLY A O 1
ATOM 608 N N . LEU A 1 85 ? -0.542 6.481 4.282 1.00 90.81 85 LEU A N 1
ATOM 609 C CA . LEU A 1 85 ? -0.451 5.647 3.084 1.00 90.81 85 LEU A CA 1
ATOM 610 C C . LEU A 1 85 ? -0.785 6.483 1.837 1.00 90.81 85 LEU A C 1
ATOM 612 O O . LEU A 1 85 ? -1.734 7.268 1.841 1.00 90.81 85 LEU A O 1
ATOM 616 N N . ALA A 1 86 ? 0.015 6.340 0.780 1.00 89.88 86 ALA A N 1
ATOM 617 C CA . ALA A 1 86 ? -0.056 7.166 -0.425 1.00 89.88 86 ALA A CA 1
ATOM 618 C C . ALA A 1 86 ? -0.879 6.535 -1.554 1.00 89.88 86 ALA A C 1
ATOM 620 O O . ALA A 1 86 ? -1.562 7.250 -2.288 1.00 89.88 86 ALA A O 1
ATOM 621 N N . GLY A 1 87 ? -0.783 5.216 -1.713 1.00 91.06 87 GLY A N 1
ATOM 622 C CA . GLY A 1 87 ? -1.397 4.475 -2.812 1.00 91.06 87 GLY A CA 1
ATOM 623 C C . GLY A 1 87 ? -0.817 3.070 -2.936 1.00 91.06 87 GLY A C 1
ATOM 624 O O . GLY A 1 87 ? 0.004 2.655 -2.116 1.00 91.06 87 GLY A O 1
ATOM 625 N N . ILE A 1 88 ? -1.245 2.353 -3.970 1.00 91.50 88 ILE A N 1
ATOM 626 C CA . ILE A 1 88 ? -0.801 0.985 -4.271 1.00 91.50 88 ILE A CA 1
ATOM 627 C C . ILE A 1 88 ? -0.004 0.989 -5.579 1.00 91.50 88 ILE A C 1
ATOM 629 O O . ILE A 1 88 ? -0.357 1.721 -6.507 1.00 91.50 88 ILE A O 1
ATOM 633 N N . THR A 1 89 ? 1.081 0.216 -5.634 1.00 91.25 89 THR A N 1
ATOM 634 C CA . THR A 1 89 ? 1.882 0.019 -6.848 1.00 91.25 89 THR A CA 1
ATOM 635 C C . THR A 1 89 ? 1.282 -1.030 -7.770 1.00 91.25 89 THR A C 1
ATOM 637 O O . THR A 1 89 ? 0.609 -1.963 -7.337 1.00 91.25 89 THR A O 1
ATOM 640 N N . ASP A 1 90 ? 1.571 -0.888 -9.059 1.00 84.00 90 ASP A N 1
ATOM 641 C CA . ASP A 1 90 ? 1.188 -1.852 -10.080 1.00 84.00 90 ASP A CA 1
ATOM 642 C C . ASP A 1 90 ? 2.117 -3.087 -10.108 1.00 84.00 90 ASP A C 1
ATOM 644 O O . ASP A 1 90 ? 2.965 -3.312 -9.235 1.00 84.00 90 ASP A O 1
ATOM 648 N N . TYR A 1 91 ? 1.951 -3.906 -11.148 1.00 80.12 91 TYR A N 1
ATOM 649 C CA . TYR A 1 91 ? 2.733 -5.120 -11.378 1.00 80.12 91 TYR A CA 1
ATOM 650 C C . TYR A 1 91 ? 4.246 -4.878 -11.515 1.00 80.12 91 TYR A C 1
ATOM 652 O O . TYR A 1 91 ? 5.024 -5.807 -11.294 1.00 80.12 91 TYR A O 1
ATOM 660 N N . LEU A 1 92 ? 4.688 -3.682 -11.926 1.00 79.69 92 LEU A N 1
ATOM 661 C CA . LEU A 1 92 ? 6.093 -3.450 -12.264 1.00 79.69 92 LEU A CA 1
ATOM 662 C C . LEU A 1 92 ? 6.949 -3.230 -11.011 1.00 79.69 92 LEU A C 1
ATOM 664 O O . LEU A 1 92 ? 8.074 -3.728 -10.948 1.00 79.69 92 LEU A O 1
ATOM 668 N N . GLY A 1 93 ? 6.410 -2.518 -10.016 1.00 78.38 93 GLY A N 1
ATOM 669 C CA . GLY A 1 93 ? 7.175 -2.084 -8.846 1.00 78.38 93 GLY A CA 1
ATOM 670 C C . GLY A 1 93 ? 8.433 -1.280 -9.219 1.00 78.38 93 GLY A C 1
ATOM 671 O O . GLY A 1 93 ? 8.611 -0.836 -10.355 1.00 78.38 93 GLY A O 1
ATOM 672 N N . ILE A 1 94 ? 9.330 -1.087 -8.250 1.00 80.94 94 ILE A N 1
ATOM 673 C CA . ILE A 1 94 ? 10.668 -0.521 -8.458 1.00 80.94 94 ILE A CA 1
ATOM 674 C C . ILE A 1 94 ? 11.699 -1.371 -7.725 1.00 80.94 94 ILE A C 1
ATOM 676 O O . ILE A 1 94 ? 11.620 -1.578 -6.515 1.00 80.94 94 ILE A O 1
ATOM 680 N N . ASP A 1 95 ? 12.704 -1.829 -8.463 1.00 76.44 95 ASP A N 1
ATOM 681 C CA . ASP A 1 95 ? 13.860 -2.502 -7.879 1.00 76.44 95 ASP A CA 1
ATOM 682 C C . ASP A 1 95 ? 14.801 -1.498 -7.187 1.00 76.44 95 ASP A C 1
ATOM 684 O O . ASP A 1 95 ? 14.888 -0.332 -7.579 1.00 76.44 95 ASP A O 1
ATOM 688 N N . ALA A 1 96 ? 15.561 -1.963 -6.194 1.00 68.50 96 ALA A N 1
ATOM 689 C CA . ALA A 1 96 ? 16.537 -1.176 -5.438 1.00 68.50 96 ALA A CA 1
ATOM 690 C C . ALA A 1 96 ? 17.580 -0.499 -6.339 1.00 68.50 96 ALA A C 1
ATOM 692 O O . ALA A 1 96 ? 18.046 0.599 -6.047 1.00 68.50 96 ALA A O 1
ATOM 693 N N . VAL A 1 97 ? 17.932 -1.146 -7.455 1.00 61.88 97 VAL A N 1
ATOM 694 C CA . VAL A 1 97 ? 18.903 -0.639 -8.439 1.0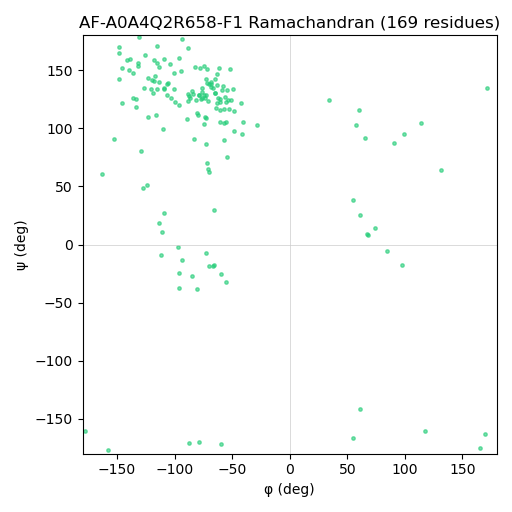0 61.88 97 VAL A CA 1
ATOM 695 C C . VAL A 1 97 ? 18.355 0.568 -9.217 1.00 61.88 97 VAL A C 1
ATOM 697 O O . VAL A 1 97 ? 19.116 1.341 -9.795 1.00 61.88 97 VAL A O 1
ATOM 700 N N . CYS A 1 98 ? 17.035 0.755 -9.199 1.00 65.31 98 CYS A N 1
ATOM 701 C CA . CYS A 1 98 ? 16.309 1.834 -9.858 1.00 65.31 98 CYS A CA 1
ATOM 702 C C . CYS A 1 98 ? 15.733 2.846 -8.852 1.00 65.31 98 CYS A C 1
ATOM 704 O O . CYS A 1 98 ? 14.729 3.493 -9.159 1.00 65.31 98 CYS A O 1
ATOM 706 N N . ALA A 1 99 ? 16.348 2.997 -7.673 1.00 67.25 99 ALA A N 1
ATOM 707 C CA . ALA A 1 99 ? 16.012 4.078 -6.744 1.00 67.25 99 ALA A CA 1
ATOM 708 C C . ALA A 1 99 ? 16.058 5.455 -7.451 1.00 67.25 99 ALA A C 1
ATOM 710 O O . ALA A 1 99 ? 16.757 5.625 -8.454 1.00 67.25 99 ALA A O 1
ATOM 711 N N . ASP A 1 100 ? 15.259 6.415 -6.976 1.00 76.69 100 ASP A N 1
ATOM 712 C CA . ASP A 1 100 ? 15.045 7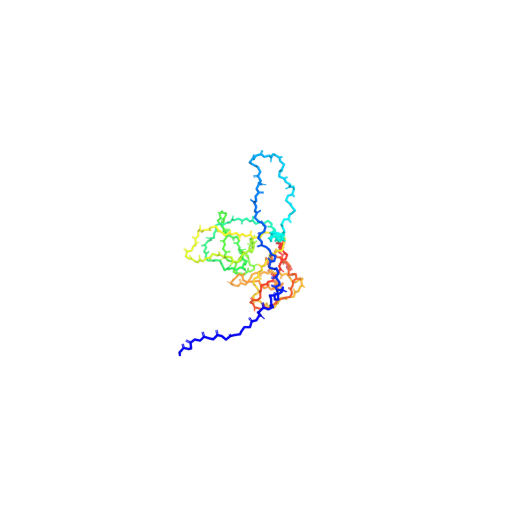.749 -7.571 1.00 76.69 100 ASP A CA 1
ATOM 713 C C . ASP A 1 100 ? 14.305 7.777 -8.924 1.00 76.69 100 ASP A C 1
ATOM 715 O O . ASP A 1 100 ? 14.183 8.826 -9.569 1.00 76.69 100 ASP A O 1
ATOM 719 N N . ARG A 1 101 ? 13.766 6.642 -9.383 1.00 85.69 101 ARG A N 1
ATOM 720 C CA . ARG A 1 101 ? 12.905 6.584 -10.576 1.00 85.69 101 ARG A CA 1
ATOM 721 C C . ARG A 1 101 ? 11.438 6.815 -10.223 1.00 85.69 101 ARG A C 1
ATOM 723 O O . ARG A 1 101 ? 11.044 6.867 -9.061 1.00 85.69 101 ARG A O 1
ATOM 730 N N . MET A 1 102 ? 10.635 7.009 -11.266 1.00 88.19 102 MET A N 1
ATOM 731 C CA . MET A 1 102 ? 9.202 7.247 -11.133 1.00 88.19 102 MET A CA 1
ATOM 732 C C . MET A 1 102 ? 8.466 5.921 -10.957 1.00 88.19 102 MET A C 1
ATOM 734 O O . MET A 1 102 ? 8.601 5.042 -11.805 1.00 88.19 102 MET A O 1
ATOM 738 N N . VAL A 1 103 ? 7.693 5.810 -9.880 1.00 89.06 103 VAL A N 1
ATOM 739 C CA . VAL A 1 103 ? 6.728 4.737 -9.635 1.00 89.06 103 VAL A CA 1
ATOM 740 C C . VAL A 1 103 ? 5.320 5.271 -9.837 1.00 89.06 103 VAL A C 1
ATOM 742 O O . VAL A 1 103 ? 5.006 6.386 -9.408 1.00 89.06 103 VAL A O 1
ATOM 745 N N . ASP A 1 104 ? 4.470 4.470 -10.465 1.00 89.56 104 ASP A N 1
ATOM 746 C CA . ASP A 1 104 ? 3.056 4.771 -10.619 1.00 89.56 104 ASP A CA 1
ATOM 747 C C . ASP A 1 104 ? 2.278 4.249 -9.411 1.00 89.56 104 ASP A C 1
ATOM 749 O O . ASP A 1 104 ? 2.408 3.092 -9.012 1.00 89.56 104 ASP A O 1
ATOM 753 N N . LEU A 1 105 ? 1.484 5.132 -8.804 1.00 90.19 105 LEU A N 1
ATOM 754 C CA . LEU A 1 105 ? 0.608 4.785 -7.693 1.00 90.19 105 LEU A CA 1
ATOM 755 C C . LEU A 1 105 ? -0.840 4.956 -8.094 1.00 90.19 105 LEU A C 1
ATOM 757 O O . LEU A 1 105 ? -1.211 6.004 -8.619 1.00 90.19 105 LEU A O 1
ATOM 761 N N . GLN A 1 106 ? -1.658 3.965 -7.769 1.00 91.44 106 GLN A N 1
ATOM 762 C CA . GLN A 1 106 ? -3.102 4.019 -7.903 1.00 91.44 106 GLN A CA 1
ATOM 763 C C . GLN A 1 106 ? -3.708 4.596 -6.614 1.00 91.44 106 GLN A C 1
ATOM 765 O O . GLN A 1 106 ? -3.442 4.104 -5.515 1.00 91.44 106 GLN A O 1
ATOM 770 N N . LEU A 1 107 ? -4.478 5.682 -6.738 1.00 88.81 107 LEU A N 1
ATOM 771 C CA . LEU A 1 107 ? -4.984 6.471 -5.604 1.00 88.81 107 LEU A CA 1
ATOM 772 C C . LEU A 1 107 ? -6.503 6.382 -5.415 1.00 88.81 107 LEU A C 1
ATOM 774 O O . LEU A 1 107 ? -7.018 6.914 -4.436 1.00 88.81 107 LEU A O 1
ATOM 778 N N . THR A 1 108 ? -7.235 5.784 -6.356 1.00 87.75 108 THR A N 1
ATOM 779 C CA . THR A 1 108 ? -8.706 5.698 -6.303 1.00 87.75 108 THR A CA 1
ATOM 780 C C . THR A 1 108 ? -9.212 4.416 -6.960 1.00 87.75 108 THR A C 1
ATOM 782 O O . THR A 1 108 ? -8.456 3.733 -7.652 1.00 87.75 108 THR A O 1
ATOM 785 N N . GLU A 1 109 ? -10.508 4.153 -6.775 1.00 88.12 109 GLU A N 1
ATOM 786 C CA . GLU A 1 109 ? -11.227 2.978 -7.281 1.00 88.12 109 GLU A CA 1
ATOM 787 C C . GLU A 1 109 ? -10.657 1.667 -6.735 1.00 88.12 109 GLU A C 1
ATOM 789 O O . GLU A 1 109 ? -10.339 1.594 -5.552 1.00 88.12 109 GLU A O 1
ATOM 794 N N . VAL A 1 110 ? -10.598 0.623 -7.557 1.00 89.75 110 VAL A N 1
ATOM 795 C CA . VAL A 1 110 ? -10.131 -0.701 -7.160 1.00 89.75 110 VAL A CA 1
ATOM 796 C C . VAL A 1 110 ? -8.690 -0.857 -7.617 1.00 89.75 110 VAL A C 1
ATOM 798 O O . VAL A 1 110 ? -8.396 -0.703 -8.801 1.00 89.75 110 VAL A O 1
ATOM 801 N N . ALA A 1 111 ? -7.799 -1.132 -6.673 1.00 90.31 111 ALA A N 1
ATOM 802 C CA . ALA A 1 111 ? -6.402 -1.433 -6.937 1.00 90.31 111 ALA A CA 1
ATOM 803 C C . ALA A 1 111 ? -6.073 -2.831 -6.420 1.00 90.31 111 ALA A C 1
ATOM 805 O O . ALA A 1 111 ? -6.540 -3.236 -5.352 1.00 90.31 111 ALA A O 1
ATOM 806 N N . ASP A 1 112 ? -5.257 -3.545 -7.181 1.00 90.94 112 ASP A N 1
ATOM 807 C CA . ASP A 1 112 ? -4.819 -4.890 -6.842 1.00 90.94 112 ASP A CA 1
ATOM 808 C C . ASP A 1 112 ? -3.608 -4.819 -5.909 1.00 90.94 112 ASP A C 1
ATOM 810 O O . ASP A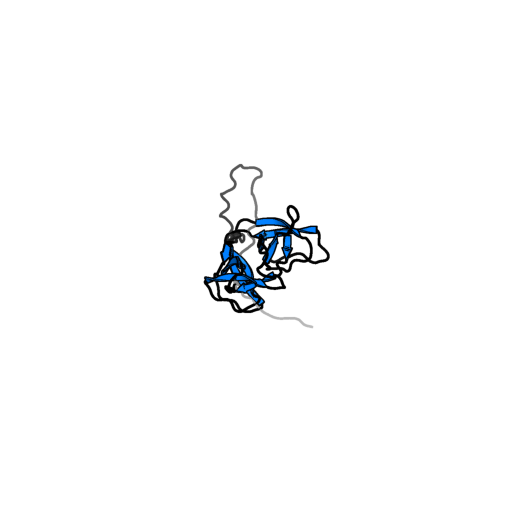 1 112 ? -2.656 -4.079 -6.152 1.00 90.94 112 ASP A O 1
ATOM 814 N N . VAL A 1 113 ? -3.629 -5.586 -4.822 1.00 91.88 113 VAL A N 1
ATOM 815 C CA . VAL A 1 113 ? -2.544 -5.606 -3.835 1.00 91.88 113 VAL A CA 1
ATOM 816 C C . VAL A 1 113 ? -2.272 -7.028 -3.370 1.00 91.88 113 VAL A C 1
ATOM 818 O O . VAL A 1 113 ? -3.166 -7.874 -3.334 1.00 91.88 113 VAL A O 1
ATOM 821 N N . LYS A 1 114 ? -1.022 -7.305 -3.001 1.00 94.56 114 LYS A N 1
ATOM 822 C CA . LYS A 1 114 ? -0.615 -8.599 -2.465 1.00 94.56 114 LYS A CA 1
ATOM 823 C C . LYS A 1 114 ? -1.002 -8.724 -0.995 1.00 94.56 114 LYS A C 1
ATOM 825 O O . LYS A 1 114 ? -0.633 -7.881 -0.178 1.00 94.56 114 LYS A O 1
ATOM 830 N N . ALA A 1 115 ? -1.685 -9.804 -0.640 1.00 94.19 115 ALA A N 1
ATOM 831 C CA . ALA A 1 115 ? -2.043 -10.126 0.732 1.00 94.19 115 ALA A CA 1
ATOM 832 C C . ALA A 1 115 ? -0.828 -10.635 1.530 1.00 94.19 115 ALA A C 1
ATOM 834 O O . ALA A 1 115 ? -0.131 -11.568 1.127 1.00 94.19 115 ALA A O 1
ATOM 835 N N . GLY A 1 116 ? -0.593 -10.031 2.694 1.00 91.12 116 GLY A N 1
ATOM 836 C CA . GLY A 1 116 ? 0.375 -10.457 3.712 1.00 91.12 116 GLY A CA 1
ATOM 837 C C . GLY A 1 116 ? -0.253 -11.279 4.844 1.00 91.12 116 GLY A C 1
ATOM 838 O O . GLY A 1 116 ? 0.452 -11.750 5.732 1.00 91.12 116 GLY A O 1
ATOM 839 N N . GLY A 1 117 ? -1.575 -11.478 4.822 1.00 91.50 117 GLY A N 1
ATOM 840 C CA . GLY A 1 117 ? -2.334 -12.210 5.840 1.00 91.50 117 GLY A CA 1
ATOM 841 C C . GLY A 1 117 ? -3.665 -12.739 5.307 1.00 91.50 117 GLY A C 1
ATOM 842 O O . GLY A 1 117 ? -3.978 -12.579 4.131 1.00 91.50 117 GLY A O 1
ATOM 843 N N . THR A 1 118 ? -4.460 -13.360 6.181 1.00 93.12 118 THR A N 1
ATOM 844 C CA . THR A 1 118 ? -5.844 -13.742 5.862 1.00 93.12 118 THR A CA 1
ATOM 845 C C . THR A 1 118 ? -6.745 -12.514 5.916 1.00 93.12 118 THR A C 1
ATOM 847 O O . THR A 1 118 ? -6.795 -11.827 6.940 1.00 93.12 118 THR A O 1
ATOM 850 N N . ILE A 1 119 ? -7.468 -12.257 4.831 1.00 94.62 119 ILE A N 1
ATOM 851 C CA . ILE A 1 119 ? -8.323 -11.083 4.651 1.00 94.62 119 ILE A CA 1
ATOM 852 C C . ILE A 1 119 ? -9.727 -11.546 4.270 1.00 94.62 119 ILE A C 1
ATOM 854 O O . ILE A 1 119 ? -9.887 -12.418 3.413 1.00 94.62 119 ILE A O 1
ATOM 858 N N . ALA A 1 120 ? -10.743 -10.960 4.904 1.00 93.56 120 ALA A N 1
ATOM 859 C CA . ALA A 1 120 ? -12.137 -11.152 4.531 1.00 93.56 120 ALA A CA 1
ATOM 860 C C . ALA A 1 120 ? -12.688 -9.922 3.780 1.00 93.56 120 ALA A C 1
ATOM 862 O O . ALA A 1 120 ? -12.204 -8.804 3.982 1.00 93.56 120 ALA A O 1
ATOM 863 N N . PRO A 1 121 ? -13.734 -10.087 2.950 1.00 91.75 121 PRO A N 1
ATOM 864 C CA . PRO A 1 121 ? -14.402 -8.963 2.300 1.00 91.75 121 PRO A CA 1
ATOM 865 C C . PRO A 1 121 ? -14.935 -7.964 3.331 1.00 91.75 121 PRO A C 1
ATOM 867 O O . PRO A 1 121 ? -15.538 -8.355 4.331 1.00 91.75 121 PRO A O 1
ATOM 870 N N . GLY A 1 122 ? -14.741 -6.672 3.078 1.00 91.69 122 GLY A N 1
ATOM 871 C CA . GLY A 1 122 ? -15.143 -5.595 3.981 1.00 91.69 122 GLY A CA 1
ATOM 872 C C . GLY A 1 122 ? -14.131 -5.270 5.083 1.00 91.69 122 GLY A C 1
ATOM 873 O O . GLY A 1 122 ? -14.332 -4.291 5.803 1.00 91.69 122 GLY A O 1
ATOM 874 N N . ASP A 1 123 ? -13.043 -6.035 5.218 1.00 92.69 123 ASP A N 1
ATOM 875 C CA . ASP A 1 123 ? -12.012 -5.722 6.204 1.00 92.69 123 ASP A CA 1
ATOM 876 C C . ASP A 1 123 ? -11.264 -4.426 5.836 1.00 92.69 123 ASP A C 1
ATOM 878 O O . ASP A 1 123 ? -10.919 -4.214 4.667 1.00 92.69 123 ASP A O 1
ATOM 882 N N . PRO A 1 124 ? -10.980 -3.554 6.823 1.00 92.62 124 PRO A N 1
ATOM 883 C CA . PRO A 1 124 ? -10.106 -2.411 6.614 1.00 92.62 124 PRO A CA 1
ATOM 884 C C . PRO A 1 124 ? -8.671 -2.890 6.396 1.00 92.62 124 PRO A C 1
ATOM 886 O O . PRO A 1 124 ? -8.183 -3.749 7.132 1.00 92.62 124 PRO A O 1
ATOM 889 N N . ILE A 1 125 ? -7.989 -2.321 5.404 1.00 94.06 125 ILE A N 1
ATOM 890 C CA . ILE A 1 125 ? -6.651 -2.754 4.992 1.00 94.06 125 ILE A CA 1
ATOM 891 C C . ILE A 1 125 ? -5.593 -1.722 5.368 1.00 94.06 125 ILE A C 1
ATOM 893 O O . ILE A 1 125 ? -5.748 -0.523 5.128 1.00 94.06 125 ILE A O 1
ATOM 897 N N . THR A 1 126 ? -4.488 -2.215 5.920 1.00 93.62 126 THR A N 1
ATOM 898 C CA . THR A 1 126 ? -3.250 -1.470 6.166 1.00 93.62 126 THR A CA 1
ATOM 899 C C . THR A 1 126 ? -2.045 -2.257 5.637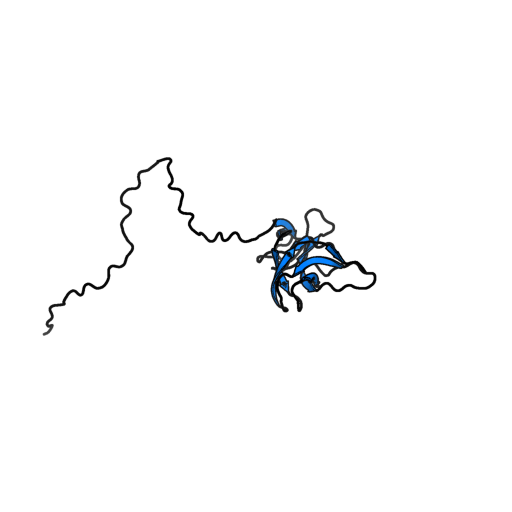 1.00 93.62 126 THR A C 1
ATOM 901 O O . THR A 1 126 ? -2.213 -3.345 5.084 1.00 93.62 126 THR A O 1
ATOM 904 N N . SER A 1 127 ? -0.841 -1.700 5.760 1.00 93.38 127 SER A N 1
ATOM 905 C CA . SER A 1 127 ? 0.391 -2.349 5.302 1.00 93.38 127 SER A CA 1
ATOM 906 C C . SER A 1 127 ? 1.094 -3.127 6.416 1.00 93.38 127 SER A C 1
ATOM 908 O O . SER A 1 127 ? 1.016 -2.751 7.587 1.00 93.38 127 SER A O 1
ATOM 910 N N . ASP A 1 128 ? 1.784 -4.208 6.054 1.00 91.31 128 ASP A N 1
ATOM 911 C CA . ASP A 1 128 ? 2.733 -4.907 6.920 1.00 91.31 128 ASP A CA 1
ATOM 912 C C . ASP A 1 128 ? 4.152 -4.308 6.821 1.00 91.31 128 ASP A C 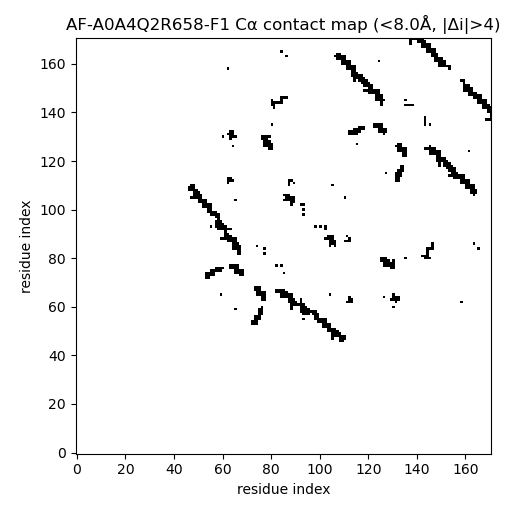1
ATOM 914 O O . ASP A 1 128 ? 4.374 -3.253 6.228 1.00 91.31 128 ASP A O 1
ATOM 918 N N . ALA A 1 129 ? 5.143 -4.983 7.413 1.00 88.75 129 ALA A N 1
ATOM 919 C CA . ALA A 1 129 ? 6.541 -4.546 7.368 1.00 88.75 129 ALA A CA 1
ATOM 920 C C . ALA A 1 129 ? 7.165 -4.574 5.956 1.00 88.75 129 ALA A C 1
ATOM 922 O O . ALA A 1 129 ? 8.200 -3.949 5.741 1.00 88.75 129 ALA A O 1
ATOM 923 N N . ASN A 1 130 ? 6.551 -5.291 5.012 1.00 87.19 130 ASN A N 1
ATOM 924 C CA . ASN A 1 130 ? 6.989 -5.450 3.629 1.00 87.19 130 ASN A CA 1
ATOM 925 C C . ASN A 1 130 ? 6.009 -4.784 2.645 1.00 87.19 130 ASN A C 1
ATOM 927 O O . ASN A 1 130 ? 5.991 -5.134 1.464 1.00 87.19 130 ASN A O 1
ATOM 931 N N . GLY A 1 131 ? 5.154 -3.863 3.092 1.00 86.44 131 GLY A N 1
ATOM 932 C CA . GLY A 1 131 ? 4.168 -3.199 2.240 1.00 86.44 131 GLY A CA 1
ATOM 933 C C . GLY A 1 131 ? 3.056 -4.107 1.696 1.00 86.44 131 GLY A C 1
ATOM 934 O O . GLY A 1 131 ? 2.300 -3.665 0.834 1.00 86.44 131 GLY A O 1
ATOM 935 N N . ALA A 1 132 ? 2.928 -5.354 2.149 1.00 91.69 132 ALA A N 1
ATOM 936 C CA . ALA A 1 132 ? 1.812 -6.222 1.788 1.00 91.69 132 ALA A CA 1
ATOM 937 C C . ALA A 1 132 ? 0.556 -5.847 2.588 1.00 91.69 132 ALA A C 1
ATOM 939 O O . ALA A 1 132 ? 0.627 -5.331 3.704 1.00 91.69 132 ALA A O 1
ATOM 940 N N . ALA A 1 133 ? -0.613 -6.110 2.013 1.00 92.69 133 ALA A N 1
ATOM 941 C CA . ALA A 1 133 ? -1.893 -5.800 2.626 1.00 92.69 133 ALA A CA 1
ATOM 942 C C . ALA A 1 133 ? -2.203 -6.750 3.788 1.00 92.69 133 ALA A C 1
ATOM 944 O O . ALA A 1 133 ? -2.192 -7.971 3.633 1.00 92.69 133 ALA A O 1
ATOM 945 N N . ILE A 1 134 ? -2.539 -6.186 4.944 1.00 94.00 134 ILE A N 1
ATOM 946 C CA . ILE A 1 134 ? -3.020 -6.912 6.121 1.00 94.00 134 ILE A CA 1
ATOM 947 C C . ILE A 1 134 ? -4.270 -6.241 6.683 1.00 94.00 134 ILE A C 1
ATOM 949 O O . ILE A 1 134 ? -4.499 -5.044 6.499 1.00 94.00 134 ILE A O 1
ATOM 953 N N . LYS A 1 135 ? -5.078 -7.014 7.411 1.00 93.50 135 LYS A N 1
ATOM 954 C CA . LYS A 1 135 ? -6.228 -6.482 8.140 1.00 93.50 135 LYS A CA 1
ATOM 955 C C . LYS A 1 135 ? -5.769 -5.477 9.197 1.00 93.50 135 LYS A C 1
ATOM 957 O O . LYS A 1 135 ? -4.972 -5.805 10.076 1.00 93.50 135 LYS A O 1
ATOM 962 N N . ALA A 1 136 ? -6.331 -4.277 9.154 1.00 90.19 136 ALA A N 1
ATOM 963 C CA . ALA A 1 136 ? -6.154 -3.274 10.186 1.00 90.19 136 ALA A CA 1
ATOM 964 C C . ALA A 1 136 ? -6.909 -3.693 11.456 1.00 90.19 136 ALA A C 1
ATOM 966 O O . ALA A 1 136 ? -8.120 -3.931 11.442 1.00 90.19 136 ALA A O 1
ATOM 967 N N . VAL A 1 137 ? -6.190 -3.776 12.573 1.00 86.56 137 VAL A N 1
ATOM 968 C CA . VAL A 1 137 ? -6.759 -4.096 13.886 1.00 86.56 137 VAL A CA 1
ATOM 969 C C . VAL A 1 137 ? -6.774 -2.829 14.731 1.00 86.56 137 VAL A C 1
ATOM 971 O O . VAL A 1 137 ? -5.751 -2.166 14.872 1.00 86.56 137 VAL A O 1
ATOM 974 N N . LYS A 1 138 ? -7.930 -2.497 15.319 1.00 79.50 138 LYS A N 1
ATOM 975 C CA . LYS A 1 138 ? -8.041 -1.413 16.306 1.00 79.50 138 LYS A CA 1
ATOM 976 C C . LYS A 1 138 ? -7.153 -1.723 17.509 1.00 79.50 138 LYS A C 1
ATOM 978 O O . LYS A 1 138 ? -7.428 -2.672 18.240 1.00 79.50 138 LYS A O 1
ATOM 983 N N . ALA A 1 139 ? -6.136 -0.902 17.734 1.00 74.69 139 ALA A N 1
ATOM 984 C CA . ALA A 1 139 ? -5.354 -0.916 18.962 1.00 74.69 139 ALA A CA 1
ATOM 985 C C . ALA A 1 139 ? -5.821 0.228 19.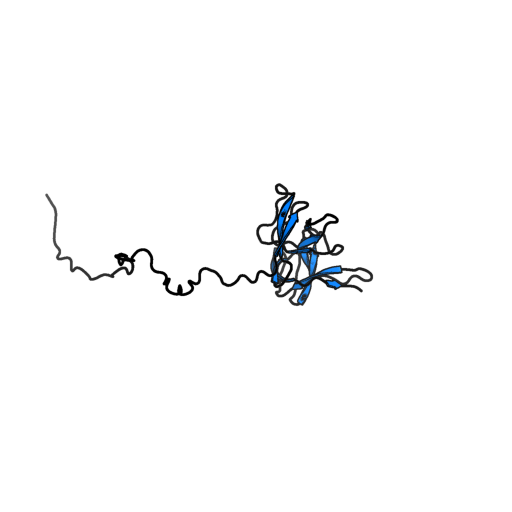872 1.00 74.69 139 ALA A C 1
ATOM 987 O O . ALA A 1 139 ? -6.019 1.353 19.418 1.00 74.69 139 ALA A O 1
ATOM 988 N N . VAL A 1 140 ? -6.033 -0.064 21.157 1.00 73.19 140 VAL A N 1
ATOM 989 C CA . VAL A 1 140 ? -6.482 0.934 22.139 1.00 73.19 140 VAL A CA 1
ATOM 990 C C . VAL A 1 140 ? -5.446 2.054 22.237 1.00 73.19 140 VAL A C 1
ATOM 992 O O . VAL A 1 140 ? -4.276 1.790 22.502 1.00 73.19 140 VAL A O 1
ATOM 995 N N . GLY A 1 141 ? -5.886 3.297 22.034 1.00 75.06 141 GLY A N 1
ATOM 996 C CA . GLY A 1 141 ? -5.035 4.485 22.122 1.00 75.06 141 GLY A CA 1
ATOM 997 C C . GLY A 1 141 ? -4.060 4.682 20.956 1.00 75.06 141 GLY A C 1
ATOM 998 O O . GLY A 1 141 ? -3.146 5.492 21.091 1.00 75.06 141 GLY A O 1
ATOM 999 N N . ALA A 1 142 ? -4.226 3.967 19.837 1.00 80.62 142 ALA A N 1
ATOM 1000 C CA . ALA A 1 142 ? -3.392 4.131 18.649 1.00 80.62 142 ALA A CA 1
ATOM 1001 C C . ALA A 1 142 ? -4.226 4.460 17.406 1.00 80.62 142 ALA A C 1
ATOM 1003 O O . ALA A 1 142 ? -5.318 3.926 17.202 1.00 80.62 142 ALA A O 1
ATOM 1004 N N . GLU A 1 143 ? -3.672 5.318 16.556 1.00 85.94 143 GLU A N 1
ATOM 1005 C CA . GLU A 1 143 ? -4.215 5.612 15.235 1.00 85.94 143 GLU A CA 1
ATOM 1006 C C . GLU A 1 143 ? -3.644 4.622 14.220 1.00 85.94 143 GLU A C 1
ATOM 1008 O O . GLU A 1 143 ? -2.433 4.402 14.150 1.00 85.94 143 GLU A O 1
ATOM 1013 N N . VAL A 1 144 ? -4.528 4.009 13.435 1.00 90.00 144 VAL A N 1
ATOM 1014 C CA . VAL A 1 144 ? -4.159 3.046 12.395 1.00 90.00 144 VAL A CA 1
ATOM 1015 C C . VAL A 1 144 ? -4.553 3.631 11.048 1.00 90.00 144 VAL A C 1
ATOM 1017 O O . VAL A 1 144 ? -5.742 3.760 10.737 1.00 90.00 144 VAL A O 1
ATOM 1020 N N . PHE A 1 145 ? -3.553 3.985 10.243 1.00 90.69 145 PHE A N 1
ATOM 1021 C CA . PHE A 1 145 ? -3.766 4.449 8.877 1.00 90.69 145 PHE A CA 1
ATOM 1022 C C . PHE A 1 145 ? -4.156 3.270 7.984 1.00 90.69 145 PHE A C 1
ATOM 1024 O O . PHE A 1 145 ? -3.461 2.251 7.925 1.00 90.69 145 PHE A O 1
ATOM 1031 N N . CYS A 1 146 ? -5.284 3.414 7.295 1.00 93.19 146 CYS A N 1
ATOM 1032 C CA . CYS A 1 146 ? -5.842 2.415 6.394 1.00 93.19 146 CYS A CA 1
ATOM 1033 C C . CYS A 1 146 ? -5.905 2.977 4.974 1.00 93.19 146 CYS A C 1
ATOM 1035 O O . CYS A 1 146 ? -6.235 4.147 4.775 1.00 93.19 146 CYS A O 1
ATOM 1037 N N . ILE A 1 147 ? -5.594 2.141 3.982 1.00 93.12 147 ILE A N 1
ATOM 1038 C CA . ILE A 1 147 ? -5.621 2.536 2.566 1.00 93.12 147 ILE A CA 1
ATOM 1039 C C . ILE A 1 147 ? -7.024 2.406 1.969 1.00 93.12 147 ILE A C 1
ATOM 1041 O O . ILE A 1 147 ? -7.364 3.105 1.014 1.00 93.12 147 ILE A O 1
ATOM 1045 N N . GLY A 1 148 ? -7.840 1.506 2.518 1.00 93.12 148 GLY A N 1
ATOM 1046 C CA . GLY A 1 148 ? -9.105 1.142 1.909 1.00 93.12 148 GLY A CA 1
ATOM 1047 C C . GLY A 1 148 ? -9.776 -0.073 2.534 1.00 93.12 148 GLY A C 1
ATOM 1048 O O . GLY A 1 148 ? -9.445 -0.486 3.649 1.00 93.12 148 GLY A O 1
ATOM 1049 N N . ILE A 1 149 ? -10.727 -0.630 1.785 1.00 94.31 149 ILE A N 1
ATOM 1050 C CA . ILE A 1 149 ? -11.565 -1.768 2.178 1.00 94.31 149 ILE A CA 1
ATOM 1051 C C . ILE A 1 149 ? -11.368 -2.921 1.188 1.00 94.31 149 ILE A C 1
ATOM 1053 O O . ILE A 1 149 ? -11.409 -2.710 -0.025 1.00 94.31 149 ILE A O 1
ATOM 1057 N N . ALA A 1 150 ? -11.189 -4.142 1.693 1.00 94.12 150 ALA A N 1
ATOM 1058 C CA . ALA A 1 150 ? -11.089 -5.338 0.859 1.00 94.12 150 ALA A CA 1
ATOM 1059 C C . ALA A 1 150 ? -12.412 -5.652 0.146 1.00 94.12 150 ALA A C 1
ATOM 1061 O O . ALA A 1 150 ? -13.474 -5.645 0.774 1.00 94.12 150 ALA A O 1
ATOM 1062 N N . GLN A 1 151 ? -12.356 -5.969 -1.149 1.00 92.06 151 GLN A N 1
ATOM 1063 C CA . GLN A 1 151 ? -13.541 -6.384 -1.911 1.00 92.06 151 GLN A CA 1
ATOM 1064 C C . GLN A 1 151 ? -13.688 -7.905 -2.002 1.00 92.06 151 GLN A C 1
ATOM 1066 O O . GLN A 1 151 ? -14.802 -8.409 -2.137 1.00 92.06 151 GLN A O 1
ATOM 1071 N N . GLU A 1 152 ? -12.581 -8.632 -1.872 1.00 91.12 152 GLU A N 1
ATOM 1072 C CA . GLU A 1 152 ? -12.504 -10.077 -2.067 1.00 91.12 152 GLU A CA 1
ATOM 1073 C C . GLU A 1 152 ? -11.765 -10.748 -0.897 1.00 91.12 152 GLU A C 1
ATOM 1075 O O . GLU A 1 152 ? -10.966 -10.096 -0.216 1.00 91.12 152 GLU A O 1
ATOM 1080 N N . PRO A 1 153 ? -12.039 -12.035 -0.613 1.00 92.62 153 PRO A N 1
ATOM 1081 C CA . PRO A 1 153 ? -11.256 -12.793 0.352 1.00 92.62 153 PRO A CA 1
ATOM 1082 C C . PRO A 1 153 ? -9.879 -13.129 -0.232 1.00 92.62 153 PRO A C 1
ATOM 1084 O O . PRO A 1 153 ? -9.776 -13.489 -1.402 1.00 92.62 153 PRO A O 1
ATOM 1087 N N . ALA A 1 154 ? -8.838 -13.087 0.596 1.00 93.25 154 ALA A N 1
ATOM 1088 C CA . ALA A 1 154 ? -7.477 -13.415 0.175 1.00 93.25 154 ALA A CA 1
ATOM 1089 C C . ALA A 1 154 ? -6.688 -14.099 1.295 1.00 93.25 154 ALA A C 1
ATOM 1091 O O . ALA A 1 154 ? -6.936 -13.861 2.485 1.00 93.25 154 ALA A O 1
ATOM 1092 N N . VAL A 1 155 ? -5.722 -14.939 0.917 1.00 93.00 155 VAL A N 1
ATOM 1093 C CA . VAL A 1 155 ? -4.706 -15.472 1.832 1.00 93.00 155 VAL A CA 1
ATOM 1094 C C . VAL A 1 155 ? -3.312 -14.990 1.439 1.00 93.00 155 VAL A C 1
ATOM 1096 O O . VAL A 1 155 ? -3.114 -14.367 0.400 1.00 93.00 155 VAL A O 1
ATOM 1099 N N . VAL A 1 156 ? -2.326 -15.248 2.301 1.00 92.31 156 VAL A N 1
ATOM 1100 C CA . VAL A 1 156 ? -0.942 -14.793 2.110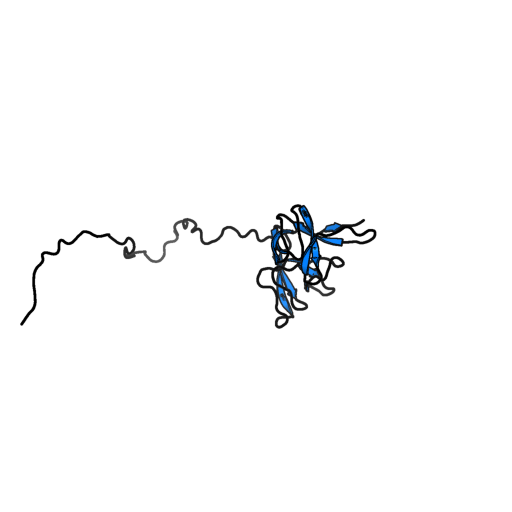 1.00 92.31 156 VAL A CA 1
ATOM 1101 C C . VAL A 1 156 ? -0.424 -15.164 0.719 1.00 92.31 156 VAL A C 1
ATOM 1103 O O . VAL A 1 156 ? -0.362 -16.338 0.363 1.00 92.31 156 VAL A O 1
ATOM 1106 N N . GLY A 1 157 ? 0.029 -14.158 -0.024 1.00 89.69 157 GLY A N 1
ATOM 1107 C CA . GLY A 1 157 ? 0.606 -14.310 -1.354 1.00 89.69 157 GLY A CA 1
ATOM 1108 C C . GLY A 1 157 ? -0.362 -14.049 -2.505 1.00 89.69 157 GLY A C 1
ATOM 1109 O O . GLY A 1 157 ? 0.126 -13.779 -3.604 1.00 89.69 157 GLY A O 1
ATOM 1110 N N . ASP A 1 158 ? -1.672 -14.063 -2.258 1.00 91.62 158 ASP A N 1
ATOM 1111 C CA . ASP A 1 158 ? -2.681 -13.776 -3.278 1.00 91.62 158 ASP A CA 1
ATOM 1112 C C . ASP A 1 158 ? -2.701 -12.290 -3.641 1.00 91.62 158 ASP A C 1
ATOM 1114 O O . ASP A 1 158 ? -2.397 -11.427 -2.815 1.00 91.62 158 ASP A O 1
ATOM 1118 N N . VAL A 1 159 ? -3.080 -11.992 -4.883 1.00 91.25 159 VAL A N 1
ATOM 1119 C CA . VAL A 1 159 ? -3.352 -10.630 -5.353 1.00 91.25 159 VAL A CA 1
ATOM 1120 C C . VAL A 1 159 ? -4.863 -10.457 -5.422 1.00 91.25 159 VAL A C 1
ATOM 1122 O O . VAL A 1 159 ? -5.537 -11.279 -6.041 1.00 91.25 159 VAL A O 1
ATOM 1125 N N . PHE A 1 160 ? -5.386 -9.424 -4.766 1.00 92.00 160 PHE A N 1
ATOM 1126 C CA . PHE A 1 160 ? -6.824 -9.196 -4.627 1.00 92.00 160 PHE A CA 1
ATOM 1127 C C . PHE A 1 160 ? -7.174 -7.710 -4.734 1.00 92.00 160 PHE A C 1
ATOM 1129 O O . PHE A 1 160 ? -6.332 -6.843 -4.480 1.00 92.00 160 PHE A O 1
ATOM 1136 N N . GLY A 1 161 ? -8.437 -7.429 -5.064 1.00 91.00 161 GLY A N 1
ATOM 1137 C CA . GLY A 1 161 ? -8.948 -6.071 -5.221 1.00 91.00 161 GLY A CA 1
ATOM 1138 C C . GLY A 1 161 ? -9.253 -5.371 -3.892 1.00 91.00 161 GLY A C 1
ATOM 1139 O O . GLY A 1 161 ? -10.008 -5.869 -3.045 1.00 91.00 161 GLY A O 1
ATOM 1140 N N . VAL A 1 162 ? -8.715 -4.161 -3.731 1.0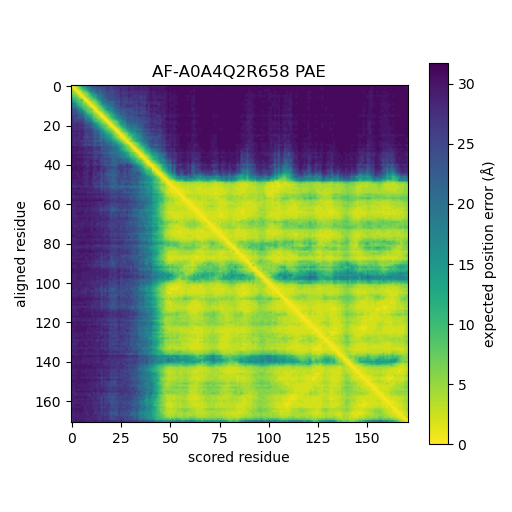0 91.94 162 VAL A N 1
ATOM 1141 C CA . VAL A 1 162 ? -9.005 -3.246 -2.619 1.00 91.94 162 VAL A CA 1
ATOM 1142 C C . VAL A 1 162 ? -9.611 -1.960 -3.155 1.00 91.94 162 VAL A C 1
ATOM 1144 O O . VAL A 1 162 ? -9.051 -1.315 -4.039 1.00 91.94 162 VAL A O 1
ATOM 1147 N N . LEU A 1 163 ? -10.735 -1.546 -2.568 1.00 92.81 163 LEU A N 1
ATOM 1148 C CA . LEU A 1 163 ? -11.299 -0.225 -2.811 1.00 92.81 163 LEU A CA 1
ATOM 1149 C C . LEU A 1 163 ? -10.441 0.821 -2.094 1.00 92.81 163 LEU A C 1
ATOM 1151 O O . LEU A 1 163 ? -10.465 0.906 -0.864 1.00 92.81 163 LEU A O 1
ATOM 1155 N N . VAL A 1 164 ? -9.712 1.625 -2.862 1.00 92.31 164 VAL A N 1
ATOM 1156 C CA . VAL A 1 164 ? -8.840 2.688 -2.365 1.00 92.31 164 VAL A CA 1
ATOM 1157 C C . VAL A 1 164 ? -9.691 3.842 -1.847 1.00 92.31 164 VAL A C 1
ATOM 1159 O O . VAL A 1 164 ? -10.331 4.576 -2.599 1.00 92.31 164 VAL A O 1
ATOM 1162 N N . SER A 1 165 ? -9.692 3.988 -0.529 1.00 91.50 165 SER A N 1
ATOM 1163 C CA . SER A 1 165 ? -10.376 5.043 0.205 1.00 91.50 165 SER A CA 1
ATOM 1164 C C . SER A 1 165 ? -9.604 5.247 1.505 1.00 91.50 165 SER A C 1
ATOM 1166 O O . SER A 1 165 ? -9.892 4.552 2.476 1.00 91.50 165 SER A O 1
ATOM 1168 N N . PRO A 1 166 ? -8.604 6.141 1.547 1.00 90.06 166 PRO A N 1
ATOM 1169 C CA . PRO A 1 166 ? -7.774 6.313 2.732 1.00 90.06 166 PRO A CA 1
ATOM 1170 C C . PRO A 1 166 ? -8.578 6.854 3.923 1.00 90.06 166 PRO A C 1
ATOM 1172 O O . PRO A 1 166 ? -9.281 7.858 3.799 1.00 90.06 166 PRO A O 1
ATOM 1175 N N . PHE A 1 167 ? -8.458 6.218 5.088 1.00 91.94 167 PHE A N 1
ATOM 1176 C CA . PHE A 1 167 ? -9.054 6.680 6.348 1.00 91.94 167 PHE A CA 1
ATOM 1177 C C . PHE A 1 167 ? -8.187 6.278 7.545 1.00 91.94 167 PHE A C 1
ATOM 1179 O O . PHE A 1 167 ? -7.310 5.422 7.447 1.00 91.94 167 PHE A O 1
ATOM 1186 N N . VAL A 1 168 ? -8.441 6.898 8.695 1.00 90.94 168 VAL A N 1
ATOM 1187 C CA . VAL A 1 168 ? -7.802 6.543 9.966 1.00 90.94 168 VAL A CA 1
ATOM 1188 C C . VAL A 1 168 ? -8.820 5.875 10.868 1.00 90.94 168 VAL A C 1
ATOM 1190 O O . VAL A 1 168 ? -9.939 6.360 11.039 1.00 90.94 168 VAL A O 1
ATOM 1193 N N . ILE A 1 169 ? -8.413 4.766 11.473 1.00 88.88 169 ILE A N 1
ATOM 1194 C CA . ILE A 1 169 ? -9.151 4.153 12.565 1.00 88.88 169 ILE A CA 1
ATOM 1195 C C . ILE A 1 169 ? -8.539 4.642 13.876 1.00 88.88 169 ILE A C 1
ATOM 1197 O O . ILE A 1 169 ? -7.368 4.389 14.143 1.00 88.88 169 ILE A O 1
ATOM 1201 N N . THR A 1 170 ? -9.352 5.306 14.695 1.00 85.06 170 THR A N 1
ATOM 1202 C CA . THR A 1 170 ? -9.010 5.678 16.076 1.00 85.06 170 THR A CA 1
ATOM 1203 C C . THR A 1 170 ? -9.821 4.847 17.078 1.00 85.06 170 THR A C 1
ATOM 1205 O O . THR A 1 170 ? -10.828 4.228 16.694 1.00 85.06 170 THR A O 1
ATOM 1208 N N . ALA A 1 171 ? -9.348 4.758 18.321 1.00 69.62 171 ALA A N 1
ATOM 1209 C CA . ALA A 1 171 ? -9.947 3.982 19.410 1.00 69.62 171 ALA A CA 1
ATOM 1210 C C . ALA A 1 171 ? -10.765 4.865 20.354 1.00 69.62 171 ALA A C 1
ATOM 1212 O O . ALA A 1 171 ? -10.279 5.962 20.700 1.00 69.62 171 ALA A O 1
#

Solvent-accessible surface area (backbone atoms only — not comparable to full-atom values): 9848 Å² total; per-residue (Å²): 133,87,82,84,80,87,76,90,74,77,79,71,89,72,75,85,80,89,84,78,83,76,88,76,83,76,82,84,88,67,100,66,75,70,79,67,75,76,66,83,60,93,64,73,75,71,70,68,37,58,65,53,73,32,31,23,75,36,47,27,61,49,21,17,32,27,17,57,51,98,54,89,65,33,28,34,53,17,67,32,31,84,54,62,67,59,29,32,23,47,83,79,43,38,54,63,94,48,43,72,37,77,40,56,25,40,58,27,50,49,42,55,34,24,23,63,32,76,40,50,59,68,37,43,26,18,29,32,80,80,6,20,38,28,64,59,72,94,42,88,86,38,66,36,35,27,45,22,33,27,68,45,70,39,44,64,74,38,73,42,48,26,40,41,51,73,49,73,49,74,102

pLDDT: mean 75.71, std 21.04, range [30.02, 94.62]

Secondary structure (DSSP, 8-state):
---------------------------S--S----------S-S------EEEEEESS-B-TT-EEEE-SSTTEEEE--SSSS-EEEEE-SS-B-GGGTTSEEEEE-SEEEEEEBSS-B-TT-EEEE-TTS-EEE----TT--EEEEEEESS-B-TT-EEEEEEEEEEE--

Foldseek 3Di:
DDDDDDDDPPPPPPDDDPDDPDPDDDDPDDPDDDPPPPPPPVPPPPPQADKDKAAEQFFAAAQFWWFDDPDPRYIYGDQFFQGATAATFHRPTDHRVRHRDITMGGQFAKDKHAAQAWDAFFFFWDAHRRRGTDGDDADAADKGWTQFTFHHTDGGGDIGIGGGDIDIDHD

Radius of gyration: 28.03 Å; Cα contacts (8 Å, |Δi|>4): 396; chains: 1; bounding box: 36×69×87 Å

Sequence (171 aa):
MADGGRVEAFRVEKSMPAGLASAAGRPSWGWAAPLQPQSPHRTSIMQSGFIKSRVAAGAIAPWSIAAFTGNRNEVAQATGSTTGLAGITDYLGIDAVCADRMVDLQLTEVADVKAGGTIAPGDPITSDANGAAIKAVKAVGAEVFCIGIAQEPAVVGDVFGVLVSPFVITA

Organism: NCBI:txid2316527

Nearest PDB structures (foldseek):
  6qyy-assembly1_A  TM=7.660E-01  e=8.025E-06  Salasvirus phi29
  6qvk-assembly1_1e  TM=7.852E-01  e=1.508E-05  Salasvirus phi29
  8phs-assembly1_AM  TM=5.306E-01  e=1.245E-03  Borreliella burgdorferi B31
  8phu-assembly1_CQ  TM=4.256E-01  e=6.626E-04  Borreliella burgdorferi B31
  8xqb-assembly1_N1  TM=6.501E-01  e=3.098E-01  Escherichia phage Lambda

Mean predicted aligned error: 14.56 Å